Protein AF-A0A932Y4G1-F1 (afdb_monomer)

pLDDT: mean 94.42, std 5.49, range [71.88, 98.81]

Radius of gyration: 14.17 Å; Cα contacts (8 Å, |Δi|>4): 113; chains: 1; bounding box: 32×24×40 Å

Nearest PDB structures (foldseek):
  3d36-assembly1_A  TM=8.149E-01  e=2.626E+00  Geobacillus stearothermophilus 10
  3d36-assembly1_B  TM=7.655E-01  e=1.847E+00  Geobacillus stearothermophilus 10
  8oir-assembly1_Aa  TM=6.717E-01  e=8.002E+00  Homo sapiens

Solvent-accessible surface area (backbone atoms only — not comparable to full-atom values): 5344 Å² total; per-residue (Å²): 133,50,65,68,54,36,40,75,72,50,41,35,39,84,36,86,70,49,73,64,58,46,50,55,34,49,55,48,26,55,51,23,54,56,58,35,65,44,79,88,51,52,70,70,55,28,47,56,32,42,51,48,23,52,52,35,53,52,49,40,53,39,25,74,74,34,28,41,78,39,79,80,58,56,67,60,51,49,32,55,49,41,27,37,36,84,88,34,75,43,38,80,80,28,49,86,80,112

Mean predicted aligned error: 2.99 Å

Secondary structure (DSSP, 8-state):
--HHHHHHTTSEEE----HHHHHHHHHHHHHHHHHHT-TTS-HHHHHHHHHHHHHHHHHHHHHHTTEEE-SS-HHHHHHHHHHHGGGTTTTTTTGGG-

Foldseek 3Di:
DAPVVCVVVQQKDFAADDPVLLVVLVVLLVVLVVVLPPPPDDPVSSVVSNLSSVLSVLQSVQNVVRIAGDDPPRSLSSLVNCCNPPNRPPVVVSVPPD

Structure (mmCIF, N/CA/C/O backbone):
data_AF-A0A932Y4G1-F1
#
_entry.id   AF-A0A932Y4G1-F1
#
loop_
_atom_site.group_PDB
_atom_site.id
_atom_site.type_symbol
_atom_site.label_atom_id
_atom_site.label_alt_id
_atom_site.label_comp_id
_atom_site.label_asym_id
_atom_site.label_entity_id
_atom_site.label_seq_id
_atom_site.pdbx_PDB_ins_code
_atom_site.Cartn_x
_atom_site.Cartn_y
_atom_site.Cartn_z
_atom_site.occupancy
_atom_site.B_iso_or_equiv
_atom_site.auth_seq_id
_atom_site.auth_comp_id
_atom_site.auth_asym_id
_atom_site.auth_atom_id
_atom_site.pdbx_PDB_model_num
ATOM 1 N N . MET A 1 1 ? 0.140 -12.391 16.008 1.00 76.25 1 MET A N 1
ATOM 2 C CA . MET A 1 1 ? -0.561 -11.102 16.180 1.00 76.25 1 MET A CA 1
ATOM 3 C C . MET A 1 1 ? -1.770 -11.108 15.252 1.00 76.25 1 MET A C 1
ATOM 5 O O . MET A 1 1 ? -1.706 -11.777 14.233 1.00 76.25 1 MET A O 1
ATOM 9 N N . SER A 1 2 ? -2.880 -10.476 15.618 1.00 84.19 2 SER A N 1
ATOM 10 C CA . SER A 1 2 ? -4.115 -10.389 14.822 1.00 84.19 2 SER A CA 1
ATOM 11 C C . SER A 1 2 ? -4.410 -8.941 14.408 1.00 84.19 2 SER A C 1
ATOM 13 O O . SER A 1 2 ? -3.845 -8.010 14.983 1.00 84.19 2 SER A O 1
ATOM 15 N N . LEU A 1 3 ? -5.336 -8.722 13.465 1.00 81.69 3 LEU A N 1
ATOM 16 C CA . LEU A 1 3 ? -5.811 -7.369 13.121 1.00 81.69 3 LEU A CA 1
ATOM 17 C C . LEU A 1 3 ? -6.369 -6.619 14.345 1.00 81.69 3 LEU A C 1
ATOM 19 O O . LEU A 1 3 ? -6.124 -5.426 14.519 1.00 81.69 3 LEU A O 1
ATOM 23 N N . LYS A 1 4 ? -7.046 -7.337 15.250 1.00 84.06 4 LYS A N 1
ATOM 24 C CA . LYS A 1 4 ? -7.537 -6.784 16.519 1.00 84.06 4 LYS A CA 1
ATOM 25 C C . LYS A 1 4 ? -6.392 -6.308 17.417 1.00 84.06 4 LYS A C 1
ATOM 27 O O . LYS A 1 4 ? -6.504 -5.258 18.042 1.00 84.06 4 LYS A O 1
ATOM 32 N N . ASP A 1 5 ? -5.276 -7.036 17.448 1.00 86.94 5 ASP A N 1
ATOM 33 C CA . ASP A 1 5 ? -4.090 -6.616 18.203 1.00 86.94 5 ASP A CA 1
ATOM 34 C C . ASP A 1 5 ? -3.461 -5.351 17.605 1.00 86.94 5 ASP A C 1
ATOM 36 O O . ASP A 1 5 ? -3.020 -4.482 18.353 1.00 86.94 5 ASP A O 1
ATOM 40 N N . LEU A 1 6 ? -3.438 -5.226 16.273 1.00 86.81 6 LEU A N 1
ATOM 41 C CA . LEU A 1 6 ? -2.929 -4.036 15.582 1.00 86.81 6 LEU A CA 1
ATOM 42 C C . LEU A 1 6 ? -3.778 -2.788 15.873 1.00 86.81 6 LEU A C 1
ATOM 44 O O . LEU A 1 6 ? -3.221 -1.713 16.106 1.00 86.81 6 LEU A O 1
ATOM 48 N N . LEU A 1 7 ? -5.106 -2.932 15.920 1.00 85.44 7 LEU A N 1
ATOM 49 C CA . LEU A 1 7 ? -6.023 -1.870 16.353 1.00 85.44 7 LEU A CA 1
ATOM 50 C C . LEU A 1 7 ? -5.791 -1.480 17.813 1.00 85.44 7 LEU A C 1
ATOM 52 O O . LEU A 1 7 ? -5.621 -0.302 18.116 1.00 85.44 7 LEU A O 1
ATOM 56 N N . ASN A 1 8 ? -5.722 -2.463 18.714 1.00 87.94 8 ASN A N 1
ATOM 57 C CA . ASN A 1 8 ? -5.519 -2.216 20.144 1.00 87.94 8 ASN A CA 1
ATOM 58 C C . ASN A 1 8 ? -4.181 -1.520 20.436 1.00 87.94 8 ASN A C 1
ATOM 60 O O . ASN A 1 8 ? -4.088 -0.721 21.364 1.00 87.94 8 ASN A O 1
ATOM 64 N N . LYS A 1 9 ? -3.145 -1.805 19.638 1.00 88.38 9 LYS A N 1
ATOM 65 C CA . LYS A 1 9 ? -1.828 -1.155 19.724 1.00 88.38 9 LYS A CA 1
ATOM 66 C C . LYS A 1 9 ? -1.774 0.220 19.045 1.00 88.38 9 LYS A C 1
ATOM 68 O O . LYS A 1 9 ? -0.733 0.867 19.097 1.00 88.38 9 LYS A O 1
ATOM 73 N N . GLY A 1 10 ? -2.851 0.658 18.392 1.00 89.00 10 GLY A N 1
ATOM 74 C CA . GLY A 1 10 ? -2.904 1.926 17.663 1.00 89.00 10 GLY A CA 1
ATOM 75 C C . GLY A 1 10 ? -2.093 1.942 16.366 1.00 89.00 10 GLY A C 1
ATOM 76 O O . GLY A 1 10 ? -1.839 3.016 15.830 1.00 89.00 10 GLY A O 1
ATOM 77 N N . VAL A 1 11 ? -1.687 0.780 15.843 1.00 92.62 11 VAL A N 1
ATOM 78 C CA . VAL A 1 11 ? -1.031 0.681 14.527 1.00 92.62 11 VAL A CA 1
ATOM 79 C C . VAL A 1 11 ? -2.047 0.950 13.418 1.00 92.62 11 VAL A C 1
ATOM 81 O O . VAL A 1 11 ? -1.750 1.655 12.456 1.00 92.62 11 VAL A O 1
ATOM 84 N N . LEU A 1 12 ? -3.266 0.435 13.587 1.00 94.38 12 LEU A N 1
ATOM 85 C CA . LEU A 1 12 ? -4.412 0.731 12.732 1.00 94.38 12 LEU A CA 1
ATOM 86 C C . LEU A 1 12 ? -5.313 1.769 13.401 1.00 94.38 12 LEU A C 1
ATOM 88 O O . LEU A 1 12 ? -5.509 1.752 14.616 1.00 94.38 12 LEU A O 1
ATOM 92 N N . LYS A 1 13 ? -5.915 2.636 12.591 1.00 94.81 13 LYS A N 1
ATOM 93 C CA . LYS A 1 13 ? -7.046 3.484 12.979 1.00 94.81 13 LYS A CA 1
ATOM 94 C C . LYS A 1 13 ? -8.216 3.225 12.053 1.00 94.81 13 LYS A C 1
ATOM 96 O O . LYS A 1 13 ? -8.008 2.925 10.882 1.00 94.81 13 LYS A O 1
ATOM 101 N N . THR A 1 14 ? -9.430 3.379 12.572 1.00 94.88 14 THR A N 1
ATOM 102 C CA . THR A 1 14 ? -10.640 3.364 11.749 1.00 94.88 14 THR A CA 1
ATOM 103 C C . THR A 1 14 ? -10.551 4.441 10.673 1.00 94.88 14 THR A C 1
ATOM 105 O O . THR A 1 14 ? -10.115 5.567 10.940 1.00 94.88 14 THR A O 1
ATOM 108 N N . HIS A 1 15 ? -10.974 4.085 9.472 1.00 96.25 15 HIS A N 1
ATOM 109 C CA . HIS A 1 15 ? -11.001 4.939 8.298 1.00 96.25 15 HIS A CA 1
ATOM 110 C C . HIS A 1 15 ? -12.278 4.662 7.521 1.00 96.25 15 HIS A C 1
ATOM 112 O O . HIS A 1 15 ? -12.694 3.515 7.407 1.00 96.25 15 HIS A O 1
ATOM 118 N N . GLN A 1 16 ? -12.896 5.708 6.990 1.00 97.75 16 GLN A N 1
ATOM 119 C CA . GLN A 1 16 ? -13.997 5.563 6.051 1.00 97.75 16 GLN A CA 1
ATOM 120 C C . GLN A 1 16 ? -13.491 6.049 4.703 1.00 97.75 16 GLN A C 1
ATOM 122 O O . GLN A 1 16 ? -13.279 7.247 4.518 1.00 97.75 16 GLN A O 1
ATOM 127 N N . THR A 1 17 ? -13.260 5.105 3.798 1.00 97.94 17 THR A N 1
ATOM 128 C CA . THR A 1 17 ? -12.761 5.421 2.464 1.00 97.94 17 THR A CA 1
ATOM 129 C C . THR A 1 17 ? -13.872 5.914 1.541 1.00 97.94 17 THR A C 1
ATOM 131 O O . THR A 1 17 ? -15.063 5.806 1.847 1.00 97.94 17 THR A O 1
ATOM 134 N N . THR A 1 18 ? -13.474 6.466 0.400 1.00 98.44 18 THR A N 1
ATOM 135 C CA . THR A 1 18 ? -14.372 6.888 -0.679 1.00 98.44 18 THR A CA 1
ATOM 136 C C . THR A 1 18 ? -13.987 6.183 -1.973 1.00 98.44 18 THR A C 1
ATOM 138 O O . THR A 1 18 ? -12.825 5.829 -2.160 1.00 98.44 18 THR A O 1
ATOM 141 N N . GLU A 1 19 ? -14.931 6.041 -2.906 1.00 98.12 19 GLU A N 1
ATOM 142 C CA . GLU A 1 19 ? -14.642 5.489 -4.241 1.00 98.12 19 GLU A CA 1
ATOM 143 C C . GLU A 1 19 ? -13.499 6.241 -4.933 1.00 98.12 19 GLU A C 1
ATOM 145 O O . GLU A 1 19 ? -12.636 5.627 -5.554 1.00 98.12 19 GLU A O 1
ATOM 150 N N . LYS A 1 20 ? -13.453 7.569 -4.763 1.00 98.50 20 LYS A N 1
ATOM 151 C CA . LYS A 1 20 ? -12.381 8.404 -5.302 1.00 98.50 20 LYS A CA 1
ATOM 152 C C . LYS A 1 20 ? -11.013 8.048 -4.718 1.00 98.50 20 LYS A C 1
ATOM 154 O O . LYS A 1 20 ? -10.051 7.975 -5.467 1.00 98.50 20 LYS A O 1
ATOM 159 N N . GLU A 1 21 ? -10.915 7.840 -3.409 1.00 98.31 21 GLU A N 1
ATOM 160 C CA . GLU A 1 21 ? -9.644 7.488 -2.762 1.00 98.31 21 GLU A CA 1
ATOM 161 C C . GLU A 1 21 ? -9.114 6.143 -3.273 1.00 98.31 21 GLU A C 1
ATOM 163 O O . GLU A 1 21 ? -7.936 6.033 -3.603 1.00 98.31 21 GLU A O 1
ATOM 168 N N . ILE A 1 22 ? -9.992 5.146 -3.417 1.00 98.62 22 ILE A N 1
ATOM 169 C CA . ILE A 1 22 ? -9.623 3.850 -3.996 1.00 98.62 22 ILE A CA 1
ATOM 170 C C . ILE A 1 22 ? -9.207 4.007 -5.463 1.00 98.62 22 ILE A C 1
ATOM 172 O O . ILE A 1 22 ? -8.168 3.485 -5.858 1.00 98.62 22 ILE A O 1
ATOM 176 N N . TYR A 1 23 ? -9.959 4.772 -6.259 1.00 98.56 23 TYR A N 1
ATOM 177 C CA . TYR A 1 23 ? -9.604 5.061 -7.651 1.00 98.56 23 TYR A CA 1
ATOM 178 C C . TYR A 1 23 ? -8.232 5.740 -7.774 1.00 98.56 23 TYR A C 1
ATOM 180 O O . TYR A 1 23 ? -7.424 5.365 -8.624 1.00 98.56 23 TYR A O 1
ATOM 188 N N . ASP A 1 24 ? -7.949 6.721 -6.917 1.00 98.75 24 ASP A N 1
ATOM 189 C CA . ASP A 1 24 ? -6.683 7.451 -6.927 1.00 98.75 24 ASP A CA 1
ATOM 190 C C . ASP A 1 24 ? -5.505 6.522 -6.567 1.00 98.75 24 ASP A C 1
ATOM 192 O O . ASP A 1 24 ? -4.446 6.607 -7.189 1.00 98.75 24 ASP A O 1
ATOM 196 N N . LEU A 1 25 ? -5.692 5.590 -5.621 1.00 98.69 25 LEU A N 1
ATOM 197 C CA . LEU A 1 25 ? -4.692 4.567 -5.291 1.00 98.69 25 LEU A CA 1
ATOM 198 C C . LEU A 1 25 ? -4.423 3.633 -6.475 1.00 98.69 25 LEU A C 1
ATOM 200 O O . LEU A 1 25 ? -3.264 3.427 -6.831 1.00 98.69 25 LEU A O 1
ATOM 204 N N . PHE A 1 26 ? -5.468 3.107 -7.118 1.00 98.62 26 PHE A N 1
ATOM 205 C CA . PHE A 1 26 ? -5.304 2.235 -8.286 1.00 98.62 26 PHE A CA 1
ATOM 206 C C . PHE A 1 26 ? -4.714 2.970 -9.494 1.00 98.62 26 PHE A C 1
ATOM 208 O O . PHE A 1 26 ? -3.891 2.398 -10.196 1.00 98.62 26 PHE A O 1
ATOM 215 N N . SER A 1 27 ? -5.000 4.263 -9.667 1.00 98.81 27 SER A N 1
ATOM 216 C CA . SER A 1 27 ? -4.351 5.080 -10.704 1.00 98.81 27 SER A CA 1
ATOM 217 C C . SER A 1 27 ? -2.827 5.154 -10.519 1.00 98.81 27 SER A C 1
ATOM 219 O O . SER A 1 27 ? -2.082 5.216 -11.496 1.00 98.81 27 SER A O 1
ATOM 221 N N . ILE A 1 28 ? -2.343 5.143 -9.270 1.00 98.75 28 ILE A N 1
ATOM 222 C CA . ILE A 1 28 ? -0.904 5.054 -8.975 1.00 98.75 28 ILE A CA 1
ATOM 223 C C . ILE A 1 28 ? -0.377 3.655 -9.300 1.00 98.75 28 ILE A C 1
ATOM 225 O O . ILE A 1 28 ? 0.692 3.548 -9.893 1.00 98.75 28 ILE A O 1
ATOM 229 N N . VAL A 1 29 ? -1.114 2.604 -8.926 1.00 98.75 29 VAL A N 1
ATOM 230 C CA . VAL A 1 29 ? -0.742 1.210 -9.219 1.00 98.75 29 VAL A CA 1
ATOM 231 C C . VAL A 1 29 ? -0.579 0.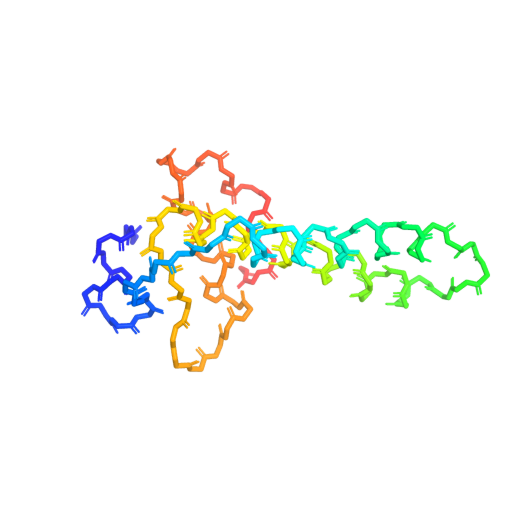995 -10.721 1.00 98.75 29 VAL A C 1
ATOM 233 O O . VAL A 1 29 ? 0.454 0.482 -11.140 1.00 98.75 29 VAL A O 1
ATOM 236 N N . ASP A 1 30 ? -1.551 1.432 -11.522 1.00 98.75 30 ASP A N 1
ATOM 237 C CA . ASP A 1 30 ? -1.536 1.274 -12.977 1.00 98.75 30 ASP A CA 1
ATOM 238 C C . ASP A 1 30 ? -0.329 1.983 -13.602 1.00 98.75 30 ASP A C 1
ATOM 240 O O . ASP A 1 30 ? 0.442 1.366 -14.339 1.00 98.75 30 ASP A O 1
ATOM 244 N N . ARG A 1 31 ? -0.090 3.248 -13.229 1.00 98.75 31 ARG A N 1
ATOM 245 C CA . ARG A 1 31 ? 1.084 4.004 -13.692 1.00 98.75 31 ARG A CA 1
ATOM 246 C C . ARG A 1 31 ? 2.389 3.311 -13.306 1.00 98.75 31 ARG A C 1
ATOM 248 O O . ARG A 1 31 ? 3.292 3.184 -14.125 1.00 98.75 31 ARG A O 1
ATOM 255 N N . ASP A 1 32 ? 2.509 2.881 -12.056 1.00 98.81 32 ASP A N 1
ATOM 256 C CA . ASP A 1 32 ? 3.740 2.271 -11.566 1.00 98.81 32 ASP A CA 1
ATOM 257 C C . ASP A 1 32 ? 3.996 0.907 -12.244 1.00 98.81 32 ASP A C 1
ATOM 259 O O . ASP A 1 32 ? 5.143 0.564 -12.527 1.00 98.81 32 ASP A O 1
ATOM 263 N N . LEU A 1 33 ? 2.951 0.139 -12.575 1.00 98.56 33 LEU A N 1
ATOM 264 C CA . LEU A 1 33 ? 3.079 -1.083 -13.377 1.00 98.56 33 LEU A CA 1
ATOM 265 C C . LEU A 1 33 ? 3.604 -0.790 -14.790 1.00 98.56 33 LEU A C 1
ATOM 267 O O . LEU A 1 33 ? 4.496 -1.498 -15.267 1.00 98.56 33 LEU A O 1
ATOM 271 N N . GLU A 1 34 ? 3.086 0.253 -15.443 1.00 98.62 34 GLU A N 1
ATOM 272 C CA . GLU A 1 34 ? 3.550 0.700 -16.761 1.00 98.62 34 GLU A CA 1
ATOM 273 C C . GLU A 1 34 ? 5.011 1.173 -16.714 1.00 98.62 34 GLU A C 1
ATOM 275 O O . GLU A 1 34 ? 5.846 0.712 -17.499 1.00 98.62 34 GLU A O 1
ATOM 280 N N . ASP A 1 35 ? 5.353 2.025 -15.748 1.00 98.56 35 ASP A N 1
ATOM 281 C CA . ASP A 1 35 ? 6.698 2.579 -15.594 1.00 98.56 35 ASP A CA 1
ATOM 282 C C . ASP A 1 35 ? 7.725 1.490 -15.246 1.00 98.56 35 ASP A C 1
ATOM 284 O O . ASP A 1 35 ? 8.828 1.453 -15.802 1.00 98.56 35 ASP A O 1
ATOM 288 N N . ALA A 1 36 ? 7.374 0.546 -14.366 1.00 98.31 36 ALA A N 1
ATOM 289 C CA . ALA A 1 36 ? 8.251 -0.568 -14.006 1.00 98.31 36 ALA A CA 1
ATOM 290 C C . ALA A 1 36 ? 8.519 -1.525 -15.181 1.00 98.31 36 ALA A C 1
ATOM 292 O O . ALA A 1 36 ? 9.506 -2.264 -15.142 1.00 98.31 36 ALA A O 1
ATOM 293 N N . ALA A 1 37 ? 7.692 -1.511 -16.232 1.00 98.00 37 ALA A N 1
ATOM 294 C CA . ALA A 1 37 ? 7.903 -2.302 -17.443 1.00 98.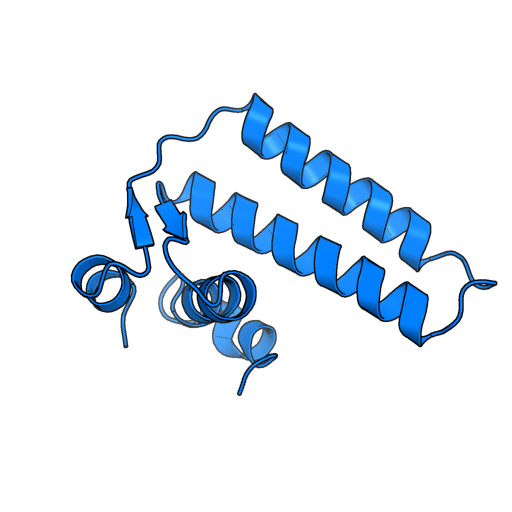00 37 ALA A CA 1
ATOM 295 C C . ALA A 1 37 ? 8.912 -1.668 -18.425 1.00 98.00 37 ALA A C 1
ATOM 297 O O . ALA A 1 37 ? 9.359 -2.339 -19.365 1.00 98.00 37 ALA A O 1
ATOM 298 N N . ILE A 1 38 ? 9.319 -0.408 -18.216 1.00 98.44 38 ILE A N 1
ATOM 299 C CA . ILE A 1 38 ? 10.293 0.287 -19.070 1.00 98.44 38 ILE A CA 1
ATOM 300 C C . ILE A 1 38 ? 11.671 -0.375 -18.926 1.00 98.44 38 ILE A C 1
ATOM 302 O O . ILE A 1 38 ? 12.340 -0.278 -17.896 1.00 98.44 38 ILE A O 1
ATOM 306 N N . LYS A 1 39 ? 12.128 -1.036 -19.996 1.00 96.19 39 LYS A N 1
ATOM 307 C CA . LYS A 1 39 ? 13.371 -1.831 -19.997 1.00 96.19 39 LYS A CA 1
ATOM 308 C C . LYS A 1 39 ? 14.640 -0.999 -19.798 1.00 96.19 39 LYS A C 1
ATOM 310 O O . LYS A 1 39 ? 15.610 -1.526 -19.259 1.00 96.19 39 LYS A O 1
ATOM 315 N N . ASP A 1 40 ? 14.607 0.274 -20.188 1.00 98.12 40 ASP A N 1
ATOM 316 C CA . ASP A 1 40 ? 15.746 1.196 -20.086 1.00 98.12 40 ASP A CA 1
ATOM 317 C C . ASP A 1 40 ? 15.965 1.732 -18.661 1.00 98.12 40 ASP A C 1
ATOM 319 O O . ASP A 1 40 ? 17.031 2.267 -18.353 1.00 98.12 40 ASP A O 1
ATOM 323 N N . LEU A 1 41 ? 14.992 1.566 -17.759 1.00 98.12 41 LEU A N 1
ATOM 324 C CA . LEU A 1 41 ? 15.195 1.852 -16.342 1.00 98.12 41 LEU A CA 1
ATOM 325 C C . LEU A 1 41 ? 16.069 0.770 -15.708 1.00 98.12 41 LEU A C 1
ATOM 327 O O . LEU A 1 41 ? 15.938 -0.414 -16.020 1.00 98.12 41 LEU A O 1
ATOM 331 N N . SER A 1 42 ? 16.929 1.152 -14.761 1.00 98.50 42 SER A N 1
ATOM 332 C CA . SER A 1 42 ? 17.720 0.177 -14.006 1.00 98.50 42 SER A CA 1
ATOM 333 C C . SER A 1 42 ? 16.822 -0.767 -13.199 1.00 98.50 42 SER A C 1
ATOM 335 O O . SER A 1 42 ? 15.698 -0.418 -12.832 1.00 98.50 42 SER A O 1
ATOM 337 N N . ALA A 1 43 ? 17.333 -1.960 -12.880 1.00 98.12 43 ALA A N 1
ATOM 338 C CA . ALA A 1 43 ? 16.616 -2.921 -12.042 1.00 98.12 43 ALA A CA 1
ATOM 339 C C . ALA A 1 43 ? 16.174 -2.299 -10.706 1.00 98.12 43 ALA A C 1
ATOM 341 O O . ALA A 1 43 ? 15.017 -2.451 -10.331 1.00 98.12 43 ALA A O 1
ATOM 342 N N . ASP A 1 44 ? 17.046 -1.518 -10.063 1.00 98.25 44 ASP A N 1
ATOM 343 C CA . ASP A 1 44 ? 16.745 -0.824 -8.806 1.00 98.25 44 ASP A CA 1
ATOM 344 C C . ASP A 1 44 ? 15.576 0.155 -8.943 1.00 98.25 44 ASP A C 1
ATOM 346 O O . ASP A 1 44 ? 14.734 0.262 -8.052 1.00 98.25 44 ASP A O 1
ATOM 350 N N . ARG A 1 45 ? 15.496 0.872 -10.071 1.00 98.31 45 ARG A N 1
ATOM 351 C CA . ARG A 1 45 ? 14.400 1.813 -10.324 1.00 98.31 45 ARG A CA 1
ATOM 352 C C . ARG A 1 45 ? 13.095 1.079 -10.582 1.00 98.31 45 ARG A C 1
ATOM 354 O O . ARG A 1 45 ? 12.103 1.407 -9.942 1.00 98.31 45 ARG A O 1
ATOM 361 N N . ARG A 1 46 ? 13.108 0.053 -11.435 1.00 98.44 46 ARG A N 1
ATOM 362 C CA . ARG A 1 46 ? 11.921 -0.784 -11.679 1.00 98.44 46 ARG A CA 1
ATOM 363 C C . ARG A 1 46 ? 11.433 -1.440 -10.388 1.00 98.44 46 ARG A C 1
ATOM 365 O O . ARG A 1 46 ? 10.234 -1.485 -10.142 1.00 98.44 46 ARG A O 1
ATOM 372 N N . PHE A 1 47 ? 12.359 -1.880 -9.537 1.00 96.75 47 PHE A N 1
ATOM 373 C CA . PHE A 1 47 ? 12.044 -2.447 -8.233 1.00 96.75 47 PHE A CA 1
ATOM 374 C C . PHE A 1 47 ? 11.392 -1.430 -7.288 1.00 96.75 47 PHE A C 1
ATOM 376 O O . PHE A 1 47 ? 10.357 -1.716 -6.697 1.00 96.75 47 PHE A O 1
ATOM 383 N N . ALA A 1 48 ? 11.959 -0.229 -7.160 1.00 98.00 48 ALA A N 1
ATOM 384 C CA . ALA A 1 48 ? 11.380 0.812 -6.312 1.00 98.00 48 ALA A CA 1
ATOM 385 C C . ALA A 1 48 ? 9.955 1.199 -6.752 1.00 98.00 48 ALA A C 1
ATOM 387 O O . ALA A 1 48 ? 9.099 1.453 -5.906 1.00 98.00 48 ALA A O 1
ATOM 388 N N . ILE A 1 49 ? 9.703 1.206 -8.064 1.00 98.44 49 ILE A N 1
ATOM 389 C CA . ILE A 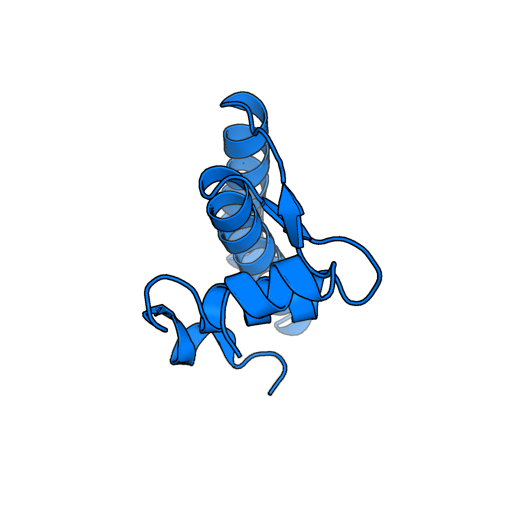1 49 ? 8.392 1.512 -8.644 1.00 98.44 49 ILE A CA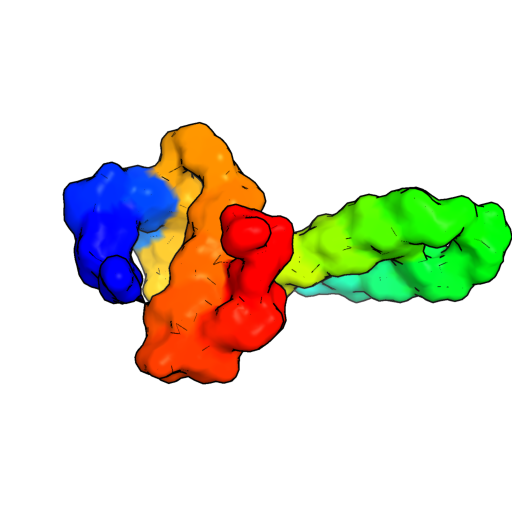 1
ATO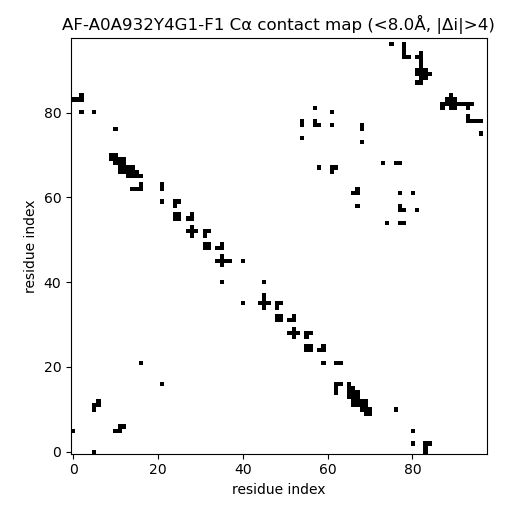M 390 C C . ILE A 1 49 ? 7.397 0.376 -8.363 1.00 98.44 49 ILE A C 1
ATOM 392 O O . ILE A 1 49 ? 6.348 0.622 -7.771 1.00 98.44 49 ILE A O 1
ATOM 396 N N . ILE A 1 50 ? 7.732 -0.878 -8.693 1.00 97.62 50 ILE A N 1
ATOM 397 C CA . ILE A 1 50 ? 6.813 -2.009 -8.464 1.00 97.62 50 ILE A CA 1
ATOM 398 C C . ILE A 1 50 ? 6.534 -2.230 -6.972 1.00 97.62 50 ILE A C 1
ATOM 400 O O . ILE A 1 50 ? 5.434 -2.618 -6.583 1.00 97.62 50 ILE A O 1
ATOM 404 N N . TYR A 1 51 ? 7.511 -1.926 -6.118 1.00 97.31 51 TYR A N 1
ATOM 405 C CA . TYR A 1 51 ? 7.327 -1.912 -4.677 1.00 97.31 51 TYR A CA 1
ATOM 406 C C . TYR A 1 51 ? 6.265 -0.889 -4.244 1.00 97.31 51 TYR A C 1
ATOM 408 O O . TYR A 1 51 ? 5.411 -1.205 -3.413 1.00 97.31 51 TYR A O 1
ATOM 416 N N . ASN A 1 52 ? 6.286 0.324 -4.808 1.00 98.31 52 ASN A N 1
ATOM 417 C CA . ASN A 1 52 ? 5.260 1.320 -4.518 1.00 98.31 52 ASN A CA 1
ATOM 418 C C . ASN A 1 52 ? 3.881 0.869 -5.023 1.00 98.31 52 ASN A C 1
ATOM 420 O O . ASN A 1 52 ? 2.912 0.995 -4.278 1.00 98.31 52 ASN A O 1
ATOM 424 N N . ALA A 1 53 ? 3.795 0.255 -6.208 1.00 98.44 53 ALA A N 1
ATOM 425 C CA . ALA A 1 53 ? 2.550 -0.332 -6.713 1.00 98.44 53 ALA A CA 1
ATOM 426 C C . ALA A 1 53 ? 1.963 -1.369 -5.733 1.00 98.44 53 ALA A C 1
ATOM 428 O O . ALA A 1 53 ? 0.780 -1.313 -5.380 1.00 98.44 53 ALA A O 1
ATOM 429 N N . ALA A 1 54 ? 2.797 -2.276 -5.216 1.00 97.50 54 ALA A N 1
ATOM 430 C CA . ALA A 1 54 ? 2.378 -3.241 -4.202 1.00 97.50 54 ALA A CA 1
ATOM 431 C C . ALA A 1 54 ? 1.901 -2.541 -2.917 1.00 97.50 54 ALA A C 1
ATOM 433 O O . ALA A 1 54 ? 0.832 -2.859 -2.396 1.00 97.50 54 ALA A O 1
ATOM 434 N N . LEU A 1 55 ? 2.642 -1.539 -2.434 1.00 97.94 55 LEU A N 1
ATOM 435 C CA . LEU A 1 55 ? 2.270 -0.773 -1.244 1.00 97.94 55 LEU A CA 1
ATOM 436 C C . LEU A 1 55 ? 0.912 -0.064 -1.400 1.00 97.94 55 LEU A C 1
ATOM 438 O O . LEU A 1 55 ? 0.093 -0.122 -0.479 1.00 97.94 55 LEU A O 1
ATOM 442 N N . GLN A 1 56 ? 0.649 0.576 -2.545 1.00 98.56 56 GLN A N 1
ATOM 443 C CA . GLN A 1 56 ? -0.632 1.246 -2.800 1.00 98.56 56 GLN A CA 1
ATOM 444 C C . GLN A 1 56 ? -1.786 0.243 -2.910 1.00 98.56 56 GLN A C 1
ATOM 446 O O . GLN A 1 56 ? -2.857 0.487 -2.358 1.00 98.56 56 GLN A O 1
ATOM 451 N N . THR A 1 57 ? -1.552 -0.921 -3.523 1.00 98.31 57 THR A N 1
ATOM 452 C CA . THR A 1 57 ? -2.550 -2.002 -3.614 1.00 98.31 57 THR A CA 1
ATOM 453 C C . THR A 1 57 ? -2.983 -2.475 -2.225 1.00 98.31 57 THR A C 1
ATOM 455 O O . THR A 1 57 ? -4.174 -2.562 -1.922 1.00 98.31 57 THR A O 1
ATOM 458 N N . VAL A 1 58 ? -2.020 -2.727 -1.335 1.00 97.62 58 VAL A N 1
ATOM 459 C CA . VAL A 1 58 ? -2.316 -3.143 0.044 1.00 97.62 58 VAL A CA 1
ATOM 460 C C . VAL A 1 58 ? -2.960 -2.009 0.840 1.00 97.62 58 VAL A C 1
ATOM 462 O O . VAL A 1 58 ? -3.840 -2.258 1.661 1.00 97.62 58 VAL A O 1
ATOM 465 N N . THR A 1 59 ? -2.574 -0.758 0.581 1.00 98.12 59 THR A N 1
ATOM 466 C CA . THR A 1 59 ? -3.216 0.417 1.189 1.00 98.12 59 THR A CA 1
ATOM 467 C C . THR A 1 59 ? -4.690 0.516 0.787 1.00 98.12 59 THR A C 1
ATOM 469 O O . THR A 1 59 ? -5.532 0.757 1.650 1.00 98.12 59 THR A O 1
ATOM 472 N N . ALA A 1 60 ? -5.027 0.244 -0.478 1.00 98.44 60 ALA A N 1
ATOM 473 C CA . ALA A 1 60 ? -6.409 0.217 -0.951 1.00 98.44 60 ALA A CA 1
ATOM 474 C C . ALA A 1 60 ? -7.225 -0.883 -0.258 1.00 98.44 60 ALA A C 1
ATOM 476 O O . ALA A 1 60 ? -8.305 -0.604 0.258 1.00 98.44 60 ALA A O 1
ATOM 477 N N . LEU A 1 61 ? -6.682 -2.104 -0.157 1.00 97.44 61 LEU A N 1
ATOM 478 C CA . LEU A 1 61 ? -7.303 -3.190 0.612 1.00 97.44 61 LEU A CA 1
ATOM 479 C C . LEU A 1 61 ? -7.562 -2.760 2.061 1.00 97.44 61 LEU A C 1
ATOM 481 O O . LEU A 1 61 ? -8.661 -2.911 2.585 1.00 97.44 61 LEU A O 1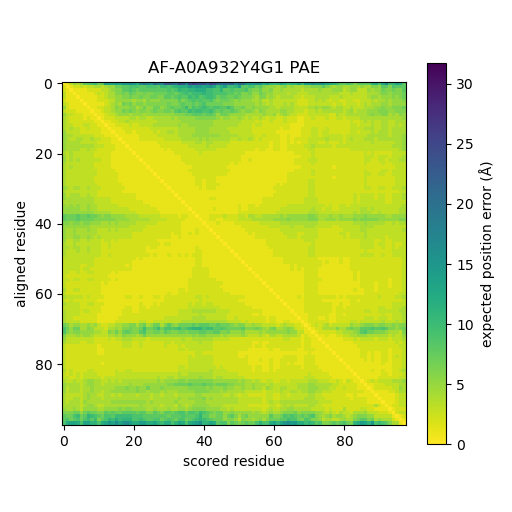
ATOM 485 N N . LEU A 1 62 ? -6.552 -2.173 2.696 1.00 96.50 62 LEU A N 1
ATOM 486 C CA . LEU A 1 62 ? -6.611 -1.716 4.075 1.00 96.50 62 LEU A CA 1
ATOM 487 C C . LEU A 1 62 ? -7.692 -0.635 4.283 1.00 96.50 62 LEU A C 1
ATOM 489 O O . LEU A 1 62 ? -8.387 -0.654 5.300 1.00 96.50 62 LEU A O 1
ATOM 493 N N . HIS A 1 63 ? -7.876 0.265 3.313 1.00 97.69 63 HIS A N 1
ATOM 494 C CA . HIS A 1 63 ? -8.944 1.268 3.304 1.00 97.69 63 HIS A CA 1
ATOM 495 C C . HIS A 1 63 ? -10.335 0.669 3.080 1.00 97.69 63 HIS A C 1
ATOM 497 O O . HIS A 1 63 ? -11.269 1.058 3.784 1.00 97.69 63 HIS A O 1
ATOM 503 N N . CYS A 1 64 ? -10.473 -0.303 2.176 1.00 97.25 64 CYS A N 1
ATOM 504 C CA . CYS A 1 64 ? -11.720 -1.045 1.963 1.00 97.25 64 CYS A CA 1
ATOM 505 C C . CYS A 1 64 ? -12.175 -1.798 3.222 1.00 97.25 64 CYS A C 1
ATOM 507 O O . CYS A 1 64 ? -13.367 -1.865 3.505 1.00 97.25 64 CYS A O 1
ATOM 509 N N . GLU A 1 65 ? -11.229 -2.295 4.020 1.00 95.44 65 GLU A N 1
ATOM 510 C CA . GLU A 1 65 ? -11.494 -2.942 5.313 1.00 95.44 65 GLU A CA 1
ATOM 511 C C . GLU A 1 65 ? -11.829 -1.948 6.441 1.00 95.44 65 GLU A C 1
ATOM 513 O O . GLU A 1 65 ? -12.044 -2.338 7.588 1.00 95.44 65 GLU A O 1
ATOM 518 N N . GLY A 1 66 ? -11.893 -0.649 6.135 1.00 95.94 66 GLY 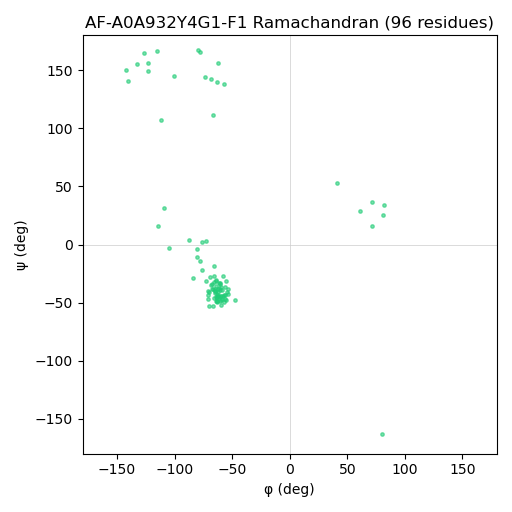A N 1
ATOM 519 C CA . GLY A 1 66 ? -12.272 0.390 7.087 1.00 95.94 66 GLY A CA 1
ATOM 520 C C . GLY A 1 66 ? -11.131 0.831 8.001 1.00 95.94 66 GLY A C 1
ATOM 521 O O . GLY A 1 66 ? -11.371 1.313 9.115 1.00 95.94 66 GLY A O 1
ATOM 522 N N . TYR A 1 67 ? -9.882 0.668 7.557 1.00 95.94 67 TYR A N 1
ATOM 523 C CA . TYR A 1 67 ? -8.698 1.013 8.336 1.00 95.94 67 TYR A CA 1
ATOM 524 C C . TYR A 1 67 ? -7.736 1.939 7.583 1.00 95.94 67 TYR A C 1
ATOM 526 O O . TYR A 1 67 ? -7.809 2.135 6.374 1.00 95.94 67 TYR A O 1
ATOM 534 N N . ARG A 1 68 ? -6.812 2.548 8.328 1.00 96.44 68 ARG A N 1
ATOM 535 C CA . ARG A 1 68 ? -5.595 3.206 7.826 1.00 96.44 68 ARG A CA 1
ATOM 536 C C . ARG A 1 68 ? -4.437 2.962 8.790 1.00 96.44 68 ARG A C 1
ATOM 538 O O . ARG A 1 68 ? -4.667 2.848 9.997 1.00 96.44 68 ARG A O 1
ATOM 545 N N . ILE A 1 69 ? -3.202 2.917 8.289 1.00 96.62 69 ILE A N 1
ATOM 546 C CA . ILE A 1 69 ? -2.019 2.879 9.162 1.00 96.62 69 ILE A CA 1
ATOM 547 C C . ILE A 1 69 ? -1.874 4.214 9.897 1.00 96.62 69 ILE A C 1
ATOM 549 O O . ILE A 1 69 ? -2.105 5.282 9.327 1.00 96.62 69 ILE A O 1
ATOM 553 N N . SER A 1 70 ? -1.445 4.169 11.154 1.00 93.25 70 SER A N 1
ATOM 554 C CA . SER A 1 70 ? -1.070 5.357 11.913 1.00 93.25 70 SER A CA 1
ATOM 555 C C . SER A 1 70 ? 0.261 5.186 12.642 1.00 93.25 70 SER A C 1
ATOM 557 O O . SER A 1 70 ? 0.672 4.070 12.947 1.00 93.25 70 SER A O 1
ATOM 559 N N . GLY A 1 71 ? 0.930 6.305 12.930 1.00 88.00 71 GLY A N 1
ATOM 560 C CA . GLY A 1 71 ? 2.247 6.303 13.568 1.00 88.00 71 GLY A CA 1
ATOM 561 C C . GLY A 1 71 ? 3.387 6.013 12.588 1.00 88.00 71 GLY A C 1
ATOM 562 O O . GLY A 1 71 ? 3.233 6.145 11.380 1.00 88.00 71 GLY A O 1
ATOM 563 N N . TYR A 1 72 ? 4.555 5.655 13.117 1.00 89.88 72 TYR A N 1
ATOM 564 C CA . TYR A 1 72 ? 5.753 5.390 12.316 1.00 89.88 72 TYR A CA 1
ATOM 565 C C . TYR A 1 72 ? 5.718 4.013 11.640 1.00 89.88 72 TYR A C 1
ATOM 567 O O . TYR A 1 72 ? 4.935 3.139 12.007 1.00 89.88 72 TYR A O 1
ATOM 575 N N . GLY A 1 73 ? 6.608 3.803 10.665 1.00 91.62 73 GLY A N 1
ATOM 576 C CA . GLY A 1 73 ? 6.755 2.504 10.003 1.00 91.62 73 GLY A CA 1
ATOM 577 C C . GLY A 1 73 ? 5.587 2.165 9.078 1.00 91.62 73 GLY A C 1
ATOM 578 O O . GLY A 1 73 ? 5.191 1.006 9.007 1.00 91.62 73 GLY A O 1
ATOM 579 N N . HIS A 1 74 ? 5.031 3.163 8.380 1.00 93.25 74 HIS A N 1
ATOM 580 C CA . HIS A 1 74 ? 3.857 3.005 7.515 1.00 93.25 74 HIS A CA 1
ATOM 581 C C . HIS A 1 74 ? 3.953 1.800 6.578 1.00 93.25 74 HIS A C 1
ATOM 583 O O . HIS A 1 74 ? 3.029 0.995 6.512 1.00 93.25 74 HIS A O 1
ATOM 589 N N . HIS A 1 75 ? 5.090 1.644 5.905 1.00 95.19 75 HIS A N 1
ATOM 590 C CA . HIS A 1 75 ? 5.288 0.573 4.939 1.00 95.19 75 HIS A CA 1
ATOM 591 C C . HIS A 1 75 ? 5.300 -0.796 5.628 1.00 95.19 75 HIS A C 1
ATOM 593 O O . HIS A 1 75 ? 4.501 -1.662 5.285 1.00 95.19 75 HIS A O 1
ATOM 599 N N . ALA A 1 76 ? 6.137 -0.963 6.657 1.00 94.25 76 ALA A N 1
ATOM 600 C CA . ALA A 1 76 ? 6.228 -2.210 7.414 1.00 94.25 76 ALA A CA 1
ATOM 601 C C . ALA A 1 76 ? 4.878 -2.620 8.008 1.00 94.25 76 ALA A C 1
ATOM 603 O O . ALA A 1 76 ? 4.455 -3.765 7.880 1.00 94.25 76 ALA A O 1
ATOM 604 N N . ASN A 1 77 ? 4.149 -1.661 8.575 1.00 95.00 77 ASN A N 1
ATOM 605 C CA . ASN A 1 77 ? 2.835 -1.906 9.154 1.00 95.00 77 ASN A CA 1
ATOM 606 C C . ASN A 1 77 ? 1.757 -2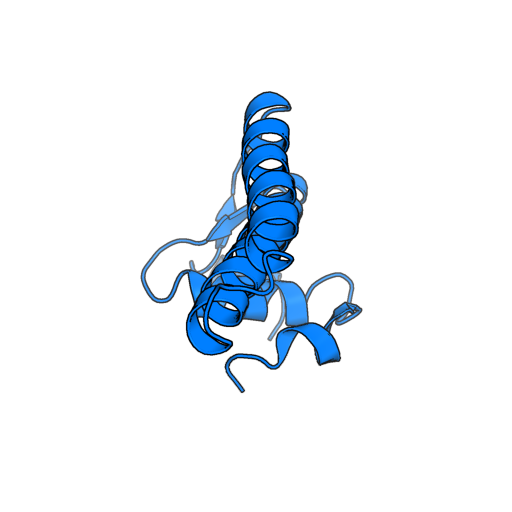.220 8.100 1.00 95.00 77 ASN A C 1
ATOM 608 O O . ASN A 1 77 ? 0.827 -2.963 8.403 1.00 95.00 77 ASN A O 1
ATOM 612 N N . THR A 1 78 ? 1.890 -1.713 6.869 1.00 96.31 78 THR A N 1
ATOM 613 C CA . THR A 1 78 ? 0.991 -2.044 5.747 1.00 96.31 78 THR A CA 1
ATOM 614 C C . THR A 1 78 ? 1.131 -3.515 5.349 1.00 96.31 78 THR A C 1
ATOM 616 O O . THR A 1 78 ? 0.136 -4.229 5.255 1.00 96.31 78 THR A O 1
ATOM 619 N N . PHE A 1 79 ? 2.360 -4.018 5.214 1.00 95.38 79 PHE A N 1
ATOM 620 C CA . PHE A 1 79 ? 2.582 -5.441 4.925 1.00 95.38 79 PHE A CA 1
ATOM 621 C C . PHE A 1 79 ? 2.298 -6.338 6.139 1.00 95.38 79 PHE A C 1
ATOM 623 O O . PHE A 1 79 ? 1.780 -7.439 5.985 1.00 95.38 79 PHE A O 1
ATOM 630 N N . LEU A 1 80 ? 2.519 -5.856 7.364 1.00 93.44 80 LEU A N 1
ATOM 631 C CA . LEU A 1 80 ? 2.129 -6.582 8.576 1.00 93.44 80 LEU A CA 1
ATOM 632 C C . LEU A 1 80 ? 0.607 -6.752 8.697 1.00 93.44 80 LEU A C 1
ATOM 634 O O . LEU A 1 80 ? 0.140 -7.788 9.172 1.00 93.44 80 LEU A O 1
ATOM 638 N N . PHE A 1 81 ? -0.168 -5.757 8.255 1.00 94.69 81 PHE A N 1
ATOM 639 C CA . PHE A 1 81 ? -1.611 -5.902 8.076 1.00 94.69 81 PHE A CA 1
ATOM 640 C C . PHE A 1 81 ? -1.922 -7.011 7.063 1.00 94.69 81 PHE A C 1
ATOM 642 O O . PHE A 1 81 ? -2.659 -7.934 7.409 1.00 94.69 81 PHE A O 1
ATOM 649 N N . LEU A 1 82 ? -1.317 -6.969 5.867 1.00 95.31 82 LEU A N 1
ATOM 650 C CA . LEU A 1 82 ? -1.542 -7.962 4.808 1.00 95.31 82 LEU A CA 1
ATOM 651 C C . LEU A 1 82 ? -1.257 -9.390 5.290 1.00 95.31 82 LEU A C 1
ATOM 653 O O . LEU A 1 82 ? -2.067 -10.291 5.084 1.00 95.31 82 LEU A O 1
ATOM 657 N N . ARG A 1 83 ? -0.160 -9.582 6.031 1.00 93.56 83 ARG A N 1
ATOM 658 C CA . ARG A 1 83 ? 0.224 -10.877 6.613 1.00 93.56 83 ARG A CA 1
ATOM 659 C C . ARG A 1 83 ? -0.861 -11.492 7.495 1.00 93.56 83 ARG A C 1
ATOM 661 O O . ARG A 1 83 ? -0.934 -12.710 7.641 1.00 93.56 83 ARG A O 1
ATOM 668 N N . HIS A 1 84 ? -1.658 -10.655 8.151 1.00 92.38 84 HIS A N 1
ATOM 669 C CA . HIS A 1 84 ? -2.714 -11.077 9.066 1.00 92.38 84 HIS A CA 1
ATOM 670 C C . HIS A 1 84 ? -4.119 -10.944 8.466 1.00 92.38 84 HIS A C 1
ATOM 672 O O . HIS A 1 84 ? -5.089 -11.356 9.111 1.00 92.38 84 HIS A O 1
ATOM 678 N N . TYR A 1 85 ? -4.231 -10.414 7.246 1.00 93.44 85 TYR A N 1
ATOM 679 C CA . TYR A 1 85 ? -5.482 -10.287 6.516 1.00 93.44 85 TYR A CA 1
ATOM 680 C C . TYR A 1 85 ? -6.084 -11.660 6.207 1.00 93.44 85 TYR A C 1
ATOM 682 O O . TYR A 1 85 ? -5.359 -12.609 5.912 1.00 93.44 85 TYR A O 1
ATOM 690 N N . ASN A 1 86 ? -7.410 -11.770 6.334 1.00 91.31 86 A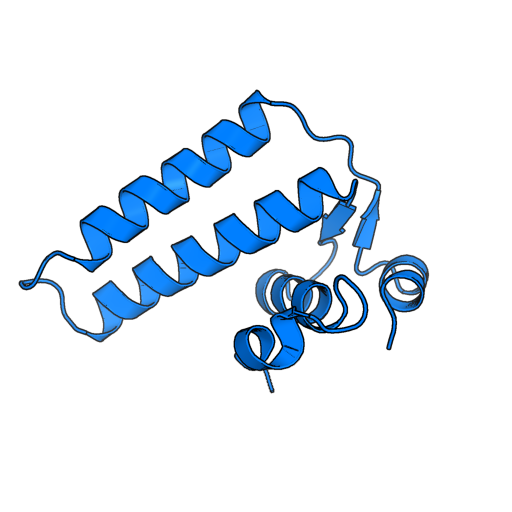SN A N 1
ATOM 691 C CA . ASN A 1 86 ? -8.190 -12.979 6.051 1.00 91.31 86 ASN A CA 1
ATOM 692 C C . ASN A 1 86 ? -7.534 -14.294 6.537 1.00 91.31 86 ASN A C 1
ATOM 694 O O . ASN A 1 86 ? -7.341 -15.244 5.786 1.00 91.31 86 ASN A O 1
ATOM 698 N N . LYS A 1 87 ? -7.150 -14.347 7.823 1.00 90.25 87 LYS A N 1
ATOM 699 C CA . LYS A 1 87 ? -6.468 -15.505 8.449 1.00 90.25 87 LYS A CA 1
ATOM 700 C C . LYS A 1 87 ? -5.111 -15.862 7.814 1.00 90.25 87 LYS A C 1
ATOM 702 O O . LYS A 1 87 ? -4.672 -17.006 7.909 1.00 90.25 87 LYS A O 1
ATOM 707 N N . GLY A 1 88 ? -4.419 -14.870 7.260 1.00 90.75 88 GLY A N 1
ATOM 708 C CA . GLY A 1 88 ? -3.095 -15.018 6.661 1.00 90.75 88 GLY A CA 1
ATOM 709 C C . GLY A 1 88 ? -3.127 -15.548 5.234 1.00 90.75 88 GLY A C 1
ATOM 710 O O . GLY A 1 88 ? -2.224 -16.291 4.857 1.00 90.75 88 GLY A O 1
ATOM 711 N N . GLU A 1 89 ? -4.155 -15.178 4.467 1.00 93.69 89 GLU A N 1
ATOM 712 C CA . GLU A 1 89 ? -4.288 -15.526 3.046 1.00 93.69 89 GLU A CA 1
ATOM 713 C C . GLU A 1 89 ? -3.056 -15.103 2.235 1.00 93.69 89 GLU A C 1
ATOM 715 O O . GLU A 1 89 ? -2.562 -15.888 1.437 1.00 93.69 89 GLU A O 1
ATOM 720 N N . PHE A 1 90 ? -2.511 -13.916 2.524 1.00 93.94 90 PHE A N 1
ATOM 721 C CA . PHE A 1 90 ? -1.380 -13.316 1.805 1.00 93.94 90 PHE A CA 1
ATOM 722 C C . PHE A 1 90 ? -0.085 -13.284 2.630 1.00 93.94 90 PHE A C 1
ATOM 724 O O . PHE A 1 90 ? 0.702 -12.335 2.580 1.00 93.94 90 PHE A O 1
ATOM 731 N N . LYS A 1 91 ? 0.107 -14.270 3.512 1.00 92.00 91 LYS A N 1
ATOM 732 C CA . LYS A 1 91 ? 1.250 -14.286 4.440 1.00 92.00 91 LYS A CA 1
ATOM 733 C C . LYS A 1 91 ? 2.602 -14.397 3.725 1.00 92.00 91 LYS A C 1
ATOM 735 O O . LYS A 1 91 ? 3.581 -13.884 4.259 1.00 92.00 91 LYS A O 1
ATOM 740 N N . ASP A 1 92 ? 2.643 -15.062 2.570 1.00 92.69 92 ASP A N 1
ATOM 741 C CA . ASP A 1 92 ? 3.874 -15.353 1.832 1.00 92.69 92 ASP A CA 1
ATOM 742 C C . ASP A 1 92 ? 4.266 -14.157 0.943 1.00 92.69 92 ASP A C 1
ATOM 744 O O . ASP A 1 92 ? 5.444 -13.873 0.755 1.00 92.69 92 ASP A O 1
ATOM 748 N N . GLU A 1 93 ? 3.288 -13.374 0.486 1.00 92.25 93 GLU A N 1
ATOM 749 C CA . GLU A 1 93 ? 3.471 -12.108 -0.229 1.00 92.25 93 GLU A CA 1
ATOM 750 C C . GLU A 1 93 ? 3.871 -10.958 0.712 1.00 92.25 93 GLU A C 1
ATOM 752 O O . GLU A 1 93 ? 4.461 -9.964 0.288 1.00 92.25 93 GLU A O 1
ATOM 757 N N . ALA A 1 94 ? 3.569 -11.084 2.007 1.00 91.50 94 ALA A N 1
ATOM 758 C CA . ALA A 1 94 ? 3.811 -10.055 3.014 1.00 91.50 94 ALA A CA 1
ATOM 759 C C . ALA A 1 94 ? 5.208 -10.097 3.671 1.00 91.50 94 ALA A C 1
ATOM 761 O O . ALA A 1 94 ? 5.479 -9.297 4.568 1.00 91.50 94 ALA A O 1
ATOM 762 N N . ILE A 1 95 ? 6.103 -10.994 3.242 1.00 87.31 95 ILE A N 1
ATOM 763 C CA . ILE A 1 95 ? 7.408 -11.265 3.886 1.00 87.31 95 ILE A CA 1
ATOM 764 C C . ILE A 1 95 ? 8.470 -10.171 3.698 1.00 87.31 95 ILE A C 1
ATOM 766 O O . ILE A 1 95 ? 9.607 -10.333 4.124 1.00 87.31 95 ILE A O 1
ATOM 770 N N . TYR A 1 96 ? 8.141 -9.053 3.051 1.00 80.12 96 TYR A N 1
ATOM 771 C CA . TYR A 1 96 ? 9.123 -8.038 2.653 1.00 80.12 96 TYR A CA 1
ATOM 772 C C . TYR A 1 96 ? 9.940 -7.444 3.819 1.00 80.12 96 TYR A C 1
ATOM 774 O O . TYR A 1 96 ? 11.059 -6.978 3.616 1.00 80.12 96 TYR A O 1
ATOM 782 N N . PHE A 1 97 ? 9.378 -7.434 5.029 1.00 76.81 97 PHE A N 1
ATOM 783 C CA . PHE A 1 97 ? 10.000 -6.870 6.232 1.00 76.81 97 PHE A CA 1
ATOM 784 C C . PHE A 1 97 ? 10.331 -7.925 7.303 1.00 76.81 97 PHE A C 1
ATOM 786 O O . PHE A 1 97 ? 10.535 -7.550 8.460 1.00 76.81 97 PHE A O 1
ATOM 793 N N . ASP A 1 98 ? 10.342 -9.209 6.936 1.00 71.88 98 ASP A N 1
ATOM 794 C CA . ASP A 1 98 ? 10.717 -10.316 7.829 1.00 71.88 98 ASP A CA 1
ATOM 795 C C . ASP A 1 98 ? 12.239 -10.504 7.954 1.00 71.88 98 ASP A C 1
ATOM 797 O O . ASP A 1 98 ? 12.977 -10.206 6.985 1.00 71.88 98 ASP A O 1
#

Sequence (98 aa):
MSLKDLLNKGVLKTHQTTEKEIYDLFSIVDRDLEDAAIKDLSADRRFAIIYNAALQTVTALLHCEGYRISGYGHHANTFLFLRHYNKGEFKDEAIYFD